Protein 4TXW (pdb70)

InterPro domains:
  IPR000421 Coagulation factor 5/8, C-terminal domain [PF00754] (674-786)
  IPR000421 Coagulation factor 5/8, C-terminal domain [PF00754] (818-940)
  IPR000421 Coagulation factor 5/8, C-terminal domain [PF00754] (1076-1211)
  IPR000421 Coagulation factor 5/8, C-terminal domain [PS50022] (781-953)
  IPR000421 Coagulation factor 5/8, C-terminal domain [SM00231] (823-940)
  IPR000421 Coagulation factor 5/8, C-terminal domain [cd00057] (800-934)
  IPR002105 Dockerin type I repeat [PF00404] (1578-1626)
  IPR008979 Galactose-binding-like domain superfamily [SSF49785] (675-796)
  IPR008979 Galactose-binding-like domain superfamily [SSF49785] (794-941)
  IPR00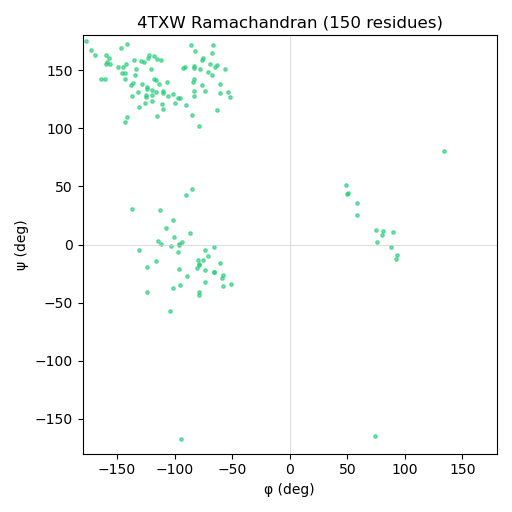8979 Galactose-binding-like domain superfamily [SSF49785] (984-1059)
  IPR008979 Galactose-binding-like domain superfamily [SSF49785] (1069-1216)
  IPR011496 Beta-N-acetylglucosaminidase, catalytic domain [PF07555] (187-491)
  IPR011496 Beta-N-acetylglucosaminidase, catalytic domain [PS52009] (185-466)
  IPR013780 Glycosyl hydrolase, all-beta [G3DSA:2.60.40.1180] (961-1062)
  IPR015882 Beta-hexosaminidase, bacterial type, N-terminal [PF02838] (39-181)
  IPR016134 Dockerin domain [PS51766] (1573-1627)
  IPR017853 Glycoside hydrolase superfamily [SSF51445] (185-512)
  IPR018247 EF-Hand 1, calcium-binding site [PS00018] (1579-1591)
  IPR029018 Beta-hexosaminidase-like, domain 2 [G3DSA:3.30.379.10] (30-181)
  IPR029018 Beta-hexosaminidase-like, domain 2 [SSF55545] (37-181)

Structure (mmCIF, N/CA/C/O backbone):
data_4TXW
#
_entry.id   4TXW
#
_cell.length_a   35.102
_cell.length_b   64.709
_cell.length_c   37.723
_cell.angle_alpha   90.00
_cell.angle_beta   94.52
_cell.angle_gamma   90.00
#
_symmetry.space_group_name_H-M   'P 1 21 1'
#
loop_
_entity.id
_entity.type
_entity.pdbx_description
1 polymer Hyaluronoglucosaminidase
2 non-polymer 'CALCIUM ION'
3 non-polymer 1,2-ETHANEDIOL
4 water water
#
loop_
_atom_site.group_PDB
_atom_site.id
_atom_site.type_symbol
_atom_site.label_atom_id
_atom_site.label_alt_id
_atom_site.label_comp_id
_atom_site.label_asym_id
_atom_site.label_entity_id
_atom_site.label_seq_id
_atom_site.pdbx_PDB_ins_code
_atom_site.Cartn_x
_atom_site.Cartn_y
_atom_site.Cartn_z
_atom_site.occupancy
_atom_site.B_iso_or_equiv
_atom_site.auth_seq_id
_atom_site.auth_comp_id
_atom_site.auth_asym_id
_atom_site.auth_atom_id
_atom_site.pdbx_PDB_model_num
ATOM 1 N N . VAL A 1 7 ? -1.898 0.937 26.485 1.00 44.44 -2 VAL A N 1
ATOM 2 C CA . VAL A 1 7 ? -1.222 2.220 26.314 1.00 43.29 -2 VAL A CA 1
ATOM 3 C C . VAL A 1 7 ? -1.736 3.254 27.312 1.00 44.31 -2 VAL A C 1
ATOM 4 O O . VAL A 1 7 ? -2.944 3.408 27.502 1.00 42.22 -2 VAL A O 1
ATOM 8 N N . TYR A 1 8 ? -0.810 3.965 27.946 1.00 35.77 -1 TYR A N 1
ATOM 9 C CA . TYR A 1 8 ? -1.168 4.915 28.987 1.00 29.63 -1 TYR A CA 1
ATOM 10 C C . TYR A 1 8 ? -0.773 6.334 28.612 1.00 27.14 -1 TYR A C 1
ATOM 11 O O . TYR A 1 8 ? 0.038 6.551 27.716 1.00 28.75 -1 TYR A O 1
ATOM 20 N N . GLU A 1 9 ? -1.359 7.300 29.302 1.00 27.48 0 GLU A N 1
ATOM 21 C CA . GLU A 1 9 ? -0.945 8.680 29.152 1.00 25.10 0 GLU A CA 1
ATOM 22 C C . GLU A 1 9 ? 0.432 8.832 29.787 1.00 20.88 0 GLU A C 1
ATOM 23 O O . GLU A 1 9 ? 0.757 8.130 30.745 1.00 23.51 0 GLU A O 1
ATOM 25 N N . PRO A 1 10 ? 1.252 9.742 29.252 1.00 18.64 1 PRO A N 1
ATOM 26 C CA . PRO A 1 10 ? 2.560 10.029 29.855 1.00 17.50 1 PRO A CA 1
ATOM 27 C C . PRO A 1 10 ? 2.386 10.600 31.248 1.00 19.89 1 PRO A C 1
ATOM 28 O O . PRO A 1 10 ? 1.351 11.187 31.549 1.00 20.14 1 PRO A O 1
ATOM 32 N N . SER A 1 11 ? 3.385 10.425 32.100 1.00 14.06 2 SER A N 1
ATOM 33 C CA . SER A 1 11 ? 3.283 10.916 33.467 1.00 14.60 2 SER A CA 1
ATOM 34 C C . SER A 1 11 ? 4.659 11.073 34.103 1.00 12.43 2 SER A C 1
ATOM 35 O O . SER A 1 11 ? 5.605 10.403 33.712 1.00 13.65 2 SER A O 1
ATOM 38 N N . LEU A 1 12 ? 4.751 11.944 35.099 1.00 13.89 3 LEU A N 1
ATOM 39 C CA . LEU A 1 12 ? 5.994 12.126 35.830 1.00 12.47 3 LEU A CA 1
ATOM 40 C C . LEU A 1 12 ? 6.228 10.941 36.746 1.00 14.19 3 LEU A C 1
ATOM 41 O O . LEU A 1 12 ? 5.323 10.548 37.486 1.00 16.04 3 LEU A O 1
ATOM 46 N N . VAL A 1 13 ? 7.438 10.389 36.714 1.00 12.89 4 VAL A N 1
ATOM 47 C CA . VAL A 1 13 ? 7.787 9.268 37.585 1.00 13.65 4 VAL A CA 1
ATOM 48 C C . VAL A 1 13 ? 8.903 9.573 38.594 1.00 15.28 4 VAL A C 1
ATOM 49 O O . VAL A 1 13 ? 9.103 8.812 39.542 1.00 14.40 4 VAL A O 1
ATOM 53 N N . ASP A 1 14 ? 9.633 10.670 38.403 1.00 13.29 5 ASP A N 1
ATOM 54 C CA . ASP A 1 14 ? 10.647 11.093 39.379 1.00 14.51 5 ASP A CA 1
ATOM 55 C C . ASP A 1 14 ? 11.040 12.536 39.118 1.00 13.79 5 ASP A C 1
ATOM 56 O O . ASP A 1 14 ? 11.132 12.950 37.964 1.00 13.69 5 ASP A O 1
ATOM 61 N N . ALA A 1 15 ? 11.270 13.309 40.177 1.00 14.11 6 ALA A N 1
ATOM 62 C CA . ALA A 1 15 ? 11.784 14.668 40.022 1.00 14.06 6 ALA A CA 1
ATOM 63 C C . ALA A 1 15 ? 12.502 15.175 41.262 1.00 13.74 6 ALA A C 1
ATOM 64 O O . ALA A 1 15 ? 12.241 14.714 42.384 1.00 14.32 6 ALA A O 1
ATOM 66 N N . TYR A 1 16 ? 13.399 16.131 41.061 1.00 13.12 7 TYR A N 1
ATOM 67 C CA . TYR A 1 16 ? 14.273 16.598 42.132 1.00 13.15 7 TYR A CA 1
ATOM 68 C C . TYR A 1 16 ? 13.541 17.494 43.124 1.00 14.58 7 TYR A C 1
ATOM 69 O O . TYR A 1 16 ? 14.058 17.774 44.209 1.00 15.20 7 TYR A O 1
ATOM 78 N N . VAL A 1 17 ? 12.348 17.944 42.750 1.00 13.38 8 VAL A N 1
ATOM 79 C CA . VAL A 1 17 ? 11.587 18.882 43.568 1.00 13.81 8 VAL A CA 1
ATOM 80 C C . VAL A 1 17 ? 10.125 18.804 43.168 1.00 13.72 8 VAL A C 1
ATOM 81 O O . VAL A 1 17 ? 9.799 18.283 42.097 1.00 13.90 8 VAL A O 1
ATOM 85 N N . GLY A 1 18 ? 9.243 19.310 44.023 1.00 13.36 9 GLY A N 1
ATOM 86 C CA . GLY A 1 18 ? 7.821 19.350 43.733 1.00 13.47 9 GLY A CA 1
ATOM 87 C C . GLY A 1 18 ? 7.504 20.284 42.582 1.00 11.70 9 GLY A C 1
ATOM 88 O O . GLY A 1 18 ? 8.375 21.021 42.107 1.00 14.04 9 GLY A O 1
ATOM 89 N N . ASP A 1 19 ? 6.254 20.258 42.140 1.00 13.03 10 ASP A N 1
ATOM 90 C CA . ASP A 1 19 ? 5.865 20.978 40.931 1.00 13.42 10 ASP A CA 1
ATOM 91 C C . ASP A 1 19 ? 4.447 21.509 41.028 1.00 14.99 10 ASP A C 1
ATOM 92 O O . ASP A 1 19 ? 3.706 21.148 41.946 1.00 16.95 10 ASP A O 1
ATOM 97 N N . ASP A 1 20 ? 4.069 22.365 40.083 1.00 14.21 11 ASP A N 1
ATOM 98 C CA . ASP A 1 20 ? 2.718 22.932 40.077 1.00 14.54 11 ASP A CA 1
ATOM 99 C C . ASP A 1 20 ? 1.768 22.267 39.070 1.00 13.68 11 ASP A C 1
ATOM 100 O O . ASP A 1 20 ? 0.760 22.855 38.684 1.00 15.26 11 ASP A O 1
ATOM 105 N N . GLY A 1 21 ? 2.093 21.041 38.663 1.00 13.49 12 GLY A N 1
ATOM 106 C CA . GLY A 1 21 ? 1.216 20.227 37.830 1.00 13.34 12 GLY A CA 1
ATOM 107 C C . GLY A 1 21 ? 1.982 19.597 36.680 1.00 14.44 12 GLY A C 1
ATOM 108 O O . GLY A 1 21 ? 1.921 20.077 35.546 1.00 13.48 12 GLY A O 1
ATOM 109 N N . ALA A 1 22 ? 2.678 18.502 36.971 1.00 13.24 13 ALA A N 1
ATOM 110 C CA . ALA A 1 22 ? 3.623 17.895 36.033 1.00 14.02 13 ALA A CA 1
ATOM 111 C C . ALA A 1 22 ? 3.026 17.454 34.705 1.00 14.44 13 ALA A C 1
ATOM 112 O O . ALA A 1 22 ? 3.739 17.354 33.710 1.00 14.81 13 ALA A O 1
ATOM 114 N N A LYS A 1 23 ? 1.725 17.191 34.675 0.39 14.76 14 LYS A N 1
ATOM 115 N N B LYS A 1 23 ? 1.724 17.175 34.686 0.61 14.73 14 LYS A N 1
ATOM 116 C CA A LYS A 1 23 ? 1.092 16.756 33.434 0.39 14.71 14 LYS A CA 1
ATOM 117 C CA B LYS A 1 23 ? 1.048 16.771 33.452 0.61 14.68 14 LYS A CA 1
ATOM 118 C C A LYS A 1 23 ? 1.157 17.834 32.351 0.39 13.03 14 LYS A C 1
ATOM 119 C C B LYS A 1 23 ? 1.209 17.824 32.355 0.61 12.97 14 LYS A C 1
ATOM 120 O O A LYS A 1 23 ? 0.996 17.544 31.165 0.39 14.23 14 LYS A O 1
ATOM 121 O O B LYS A 1 23 ? 1.167 17.505 31.166 0.61 14.21 14 LYS A O 1
ATOM 132 N N . LYS A 1 24 ? 1.396 19.079 32.754 1.00 12.96 15 LYS A N 1
ATOM 133 C CA . LYS A 1 24 ? 1.462 20.172 31.788 1.00 13.78 15 LYS A CA 1
ATOM 134 C C . LYS A 1 24 ? 2.673 20.109 30.851 1.00 14.34 15 LYS A C 1
ATOM 135 O O . LYS A 1 24 ? 2.683 20.745 29.802 1.00 13.85 15 LYS A O 1
ATOM 141 N N . ALA A 1 25 ? 3.673 19.311 31.200 1.00 13.57 16 ALA A N 1
ATOM 142 C CA . ALA A 1 25 ? 4.827 19.138 30.319 1.00 13.39 16 ALA A CA 1
ATOM 143 C C . ALA A 1 25 ? 4.565 18.175 29.163 1.00 13.82 16 ALA A C 1
ATOM 144 O O . ALA A 1 25 ? 5.325 18.162 28.189 1.00 13.52 16 ALA A O 1
ATOM 146 N N . VAL A 1 26 ? 3.515 17.362 29.269 1.00 12.88 17 VAL A N 1
ATOM 147 C CA . VAL A 1 26 ? 3.298 16.271 28.324 1.00 14.92 17 VAL A CA 1
ATOM 148 C C . VAL A 1 26 ? 1.836 16.177 27.905 1.00 14.91 17 VAL A C 1
ATOM 149 O O . VAL A 1 26 ? 1.340 15.097 27.581 1.00 17.84 17 VAL A O 1
ATOM 153 N N . ASP A 1 27 ? 1.156 17.318 27.894 1.00 12.04 18 ASP A N 1
ATOM 154 C CA . ASP A 1 27 ? -0.266 17.348 27.564 1.00 14.80 18 ASP A CA 1
ATOM 155 C C . ASP A 1 27 ? -0.533 17.688 26.111 1.00 15.08 18 ASP A C 1
ATOM 156 O O . ASP A 1 27 ? -1.691 17.758 25.701 1.00 17.32 18 ASP A O 1
ATOM 161 N N . GLY A 1 28 ? 0.528 17.905 25.339 1.00 16.09 19 GLY A N 1
ATOM 162 C CA . GLY A 1 28 ? 0.386 18.196 23.925 1.00 17.62 19 GLY A CA 1
ATOM 163 C C . GLY A 1 28 ? 0.029 19.641 23.643 1.00 18.79 19 GLY A C 1
ATOM 164 O O . GLY A 1 28 ? -0.258 20.005 22.501 1.00 23.02 19 GLY A O 1
ATOM 165 N N . ASP A 1 29 ? 0.056 20.474 24.675 1.00 16.24 20 ASP A N 1
ATOM 166 C CA . ASP A 1 29 ? -0.311 21.875 24.547 1.00 16.05 20 ASP A CA 1
ATOM 167 C C . ASP A 1 29 ? 0.912 22.744 24.837 1.00 15.90 20 ASP A C 1
ATOM 168 O O . ASP A 1 29 ? 1.363 22.814 25.977 1.00 15.63 20 ASP A O 1
ATOM 173 N N . LEU A 1 30 ? 1.444 23.407 23.818 1.00 16.02 21 LEU A N 1
ATOM 174 C CA . LEU A 1 30 ? 2.672 24.181 23.999 1.00 16.70 21 LEU A CA 1
ATOM 175 C C . LEU A 1 30 ? 2.460 25.443 24.830 1.00 15.41 21 LEU A C 1
ATOM 176 O O . LEU A 1 30 ? 3.421 26.098 25.213 1.00 16.00 21 LEU A O 1
ATOM 181 N N . LYS A 1 31 ? 1.206 25.791 25.110 1.00 15.29 22 LYS A N 1
ATOM 182 C CA . LYS A 1 31 ? 0.918 26.966 25.934 1.00 15.77 22 LYS A CA 1
ATOM 183 C C . LYS A 1 31 ? 0.856 26.668 27.441 1.00 16.16 22 LYS A C 1
ATOM 184 O O . LYS A 1 31 ? 1.115 27.546 28.259 1.00 19.91 22 LYS A O 1
ATOM 187 N N . THR A 1 32 ? 0.507 25.440 27.806 1.00 15.03 23 THR A N 1
ATOM 188 C CA . THR A 1 32 ? 0.486 25.073 29.217 1.00 13.75 23 THR A CA 1
ATOM 189 C C . THR A 1 32 ? 1.885 24.697 29.681 1.00 14.74 23 THR A C 1
ATOM 190 O O . THR A 1 32 ? 2.658 24.076 28.945 1.00 14.82 23 THR A O 1
ATOM 194 N N . ARG A 1 33 ? 2.212 25.069 30.908 1.00 13.83 24 ARG A N 1
ATOM 195 C CA . ARG A 1 33 ? 3.559 24.822 31.400 1.00 13.44 24 ARG A CA 1
ATOM 196 C C . ARG A 1 33 ? 3.559 24.443 32.866 1.00 14.66 24 ARG A C 1
ATOM 197 O O . ARG A 1 33 ? 2.705 24.886 33.634 1.00 14.88 24 ARG A O 1
ATOM 205 N N . VAL A 1 34 ? 4.507 23.592 33.235 1.00 13.84 25 VAL A N 1
ATOM 206 C CA . VAL A 1 34 ? 4.736 23.233 34.624 1.00 13.53 25 VAL A CA 1
ATOM 207 C C . VAL A 1 34 ? 6.002 23.894 35.139 1.00 13.81 25 VAL A C 1
ATOM 208 O O . VAL A 1 34 ? 7.017 23.987 34.434 1.00 13.61 25 VAL A O 1
ATOM 212 N N . LYS A 1 35 ? 5.930 24.371 36.376 1.00 13.82 26 LYS A N 1
ATOM 213 C CA . LYS A 1 35 ? 7.106 24.829 37.092 1.00 13.95 26 LYS A CA 1
ATOM 214 C C . LYS A 1 35 ? 7.510 23.825 38.166 1.00 14.81 26 LYS A C 1
ATOM 215 O O . LYS A 1 35 ? 6.690 23.410 38.997 1.00 15.11 26 LYS A O 1
ATOM 221 N N . PHE A 1 36 ? 8.777 23.442 38.133 1.00 13.71 27 PHE A N 1
ATOM 222 C CA . PHE A 1 36 ? 9.406 22.663 39.189 1.00 14.10 27 PHE A CA 1
ATOM 223 C C . PHE A 1 36 ? 9.980 23.654 40.188 1.00 15.27 27 PHE A C 1
ATOM 224 O O . PHE A 1 36 ? 10.820 24.506 39.846 1.00 15.38 27 PHE A O 1
ATOM 232 N N . LEU A 1 37 ? 9.493 23.537 41.426 1.00 13.86 28 LEU A N 1
ATOM 233 C CA . LEU A 1 37 ? 9.574 24.613 42.418 1.00 14.32 28 LEU A CA 1
ATOM 234 C C . LEU A 1 37 ? 10.882 24.666 43.207 1.00 13.55 28 LEU A C 1
ATOM 235 O O . LEU A 1 37 ? 10.884 24.778 44.441 1.00 14.82 28 LEU A O 1
ATOM 240 N N . GLY A 1 38 ? 11.998 24.584 42.492 1.00 14.29 29 GLY A N 1
ATOM 241 C CA . GLY A 1 38 ? 13.302 24.764 43.099 1.00 14.52 29 GLY A CA 1
ATOM 242 C C . GLY A 1 38 ? 14.423 24.804 42.084 1.00 14.60 29 GLY A C 1
ATOM 243 O O . GLY A 1 38 ? 14.242 24.443 40.925 1.00 14.71 29 GLY A O 1
ATOM 244 N N . ALA A 1 39 ? 15.594 25.226 42.549 1.00 13.25 30 ALA A N 1
ATOM 245 C CA . ALA A 1 39 ? 16.799 25.327 41.736 1.00 13.58 30 ALA A CA 1
ATOM 246 C C . ALA A 1 39 ? 17.512 23.983 41.672 1.00 15.42 30 ALA A C 1
ATOM 247 O O . ALA A 1 39 ? 17.612 23.275 42.673 1.00 14.66 30 ALA A O 1
ATOM 249 N N . PRO A 1 40 ? 18.039 23.631 40.497 1.00 13.48 31 PRO A N 1
ATOM 250 C CA . PRO A 1 40 ? 18.665 22.323 40.309 1.00 12.81 31 PRO A CA 1
ATOM 251 C C . PRO A 1 40 ? 20.114 22.273 40.783 1.00 12.70 31 PRO A C 1
ATOM 252 O O . PRO A 1 40 ? 20.839 23.278 40.776 1.00 14.77 31 PRO A O 1
ATOM 256 N N . SER A 1 41 ? 20.517 21.069 41.181 1.00 13.72 32 SER A N 1
ATOM 257 C CA . SER A 1 41 ? 21.905 20.741 41.512 1.00 14.53 32 SER A CA 1
ATOM 258 C C . SER A 1 41 ? 22.419 19.709 40.513 1.00 16.10 32 SER A C 1
ATOM 259 O O . SER A 1 41 ? 21.627 19.021 39.865 1.00 13.64 32 SER A O 1
ATOM 262 N N . THR A 1 42 ? 23.738 19.590 40.389 1.00 14.94 33 THR A N 1
ATOM 263 C CA . THR A 1 42 ? 24.317 18.586 39.497 1.00 14.13 33 THR A CA 1
ATOM 264 C C . THR A 1 42 ? 23.771 17.200 39.820 1.00 14.09 33 THR A C 1
ATOM 265 O O . THR A 1 42 ? 23.718 16.793 40.985 1.00 15.66 33 THR A O 1
ATOM 269 N N . GLY A 1 43 ? 23.335 16.479 38.794 1.00 15.29 34 GLY A N 1
ATOM 270 C CA . GLY A 1 43 ? 22.828 15.136 39.002 1.00 14.87 34 GLY A CA 1
ATOM 271 C C . GLY A 1 43 ? 21.326 15.065 39.218 1.00 14.33 34 GLY A C 1
ATOM 272 O O . GLY A 1 43 ? 20.755 13.967 39.165 1.00 15.75 34 GLY A O 1
ATOM 273 N N . ASP A 1 44 ? 20.680 16.213 39.453 1.00 12.52 35 ASP A N 1
ATOM 274 C CA . ASP A 1 44 ? 19.226 16.212 39.608 1.00 12.14 35 ASP A CA 1
ATOM 275 C C . ASP A 1 44 ? 18.568 15.800 38.297 1.00 12.54 35 ASP A C 1
ATOM 276 O O . ASP A 1 44 ? 19.121 16.025 37.218 1.00 13.07 35 ASP A O 1
ATOM 281 N N . THR A 1 45 ? 17.375 15.223 38.394 1.00 11.85 36 THR A N 1
ATOM 282 C CA . THR A 1 45 ? 16.619 14.833 37.212 1.00 12.67 36 THR A CA 1
ATOM 283 C C . THR A 1 45 ? 15.148 15.223 37.294 1.00 12.66 36 THR A C 1
ATOM 284 O O . THR A 1 45 ? 14.590 15.433 38.383 1.00 12.88 36 THR A O 1
ATOM 288 N N . ILE A 1 46 ? 14.531 15.297 36.114 1.00 11.54 37 ILE A N 1
ATOM 289 C CA . ILE A 1 46 ? 13.086 15.284 35.947 1.00 12.58 37 ILE A CA 1
ATOM 290 C C . ILE A 1 46 ? 12.802 14.147 34.970 1.00 13.59 37 ILE A C 1
ATOM 291 O O . ILE A 1 46 ? 13.324 14.157 33.852 1.00 12.84 37 ILE A O 1
ATOM 296 N N . VAL A 1 47 ? 11.993 13.168 35.377 1.00 13.32 38 VAL A N 1
ATOM 297 C CA . VAL A 1 47 ? 11.807 11.948 34.578 1.00 10.73 38 VAL A CA 1
ATOM 298 C C . VAL A 1 47 ? 10.344 11.687 34.268 1.00 12.62 38 VAL A C 1
ATOM 299 O O . VAL A 1 47 ? 9.517 11.629 35.177 1.00 12.00 38 VAL A O 1
ATOM 303 N N . TYR A 1 48 ? 10.039 11.515 32.982 1.00 14.20 39 TYR A N 1
ATOM 304 C CA . TYR A 1 48 ? 8.694 11.182 32.531 1.00 13.52 39 TYR A CA 1
ATOM 305 C C . TYR A 1 48 ? 8.618 9.821 31.873 1.00 13.94 39 TYR A C 1
ATOM 306 O O . TYR A 1 48 ? 9.517 9.439 31.120 1.00 14.07 39 TYR A O 1
ATOM 315 N N . ASP A 1 49 ? 7.522 9.117 32.149 1.00 12.41 40 ASP A N 1
ATOM 316 C CA . ASP A 1 49 ? 7.125 7.944 31.384 1.00 12.71 40 ASP A CA 1
ATOM 317 C C . ASP A 1 49 ? 6.368 8.440 30.157 1.00 14.60 40 ASP A C 1
ATOM 318 O O . ASP A 1 49 ? 5.487 9.281 30.273 1.00 15.15 40 ASP A O 1
ATOM 323 N N . LEU A 1 50 ? 6.714 7.924 28.984 1.00 14.48 41 LEU A N 1
ATOM 324 C CA . LEU A 1 50 ? 5.994 8.280 27.767 1.00 16.72 41 LEU A CA 1
ATOM 325 C C . LEU A 1 50 ? 4.678 7.527 27.638 1.00 16.88 41 LEU A C 1
ATOM 326 O O . LEU A 1 50 ? 3.817 7.908 26.839 1.00 19.57 41 LEU A O 1
ATOM 331 N N . GLY A 1 51 ? 4.537 6.446 28.394 1.00 17.75 42 GLY A N 1
ATOM 332 C CA . GLY A 1 51 ? 3.288 5.703 28.433 1.00 17.34 42 GLY A CA 1
ATOM 333 C C . GLY A 1 51 ? 3.212 4.550 27.453 1.00 19.74 42 GLY A C 1
ATOM 334 O O . GLY A 1 51 ? 2.275 3.748 27.502 1.00 21.84 42 GLY A O 1
ATOM 335 N N . GLN A 1 52 ? 4.197 4.474 26.563 1.00 20.13 43 GLN A N 1
ATOM 336 C CA . GLN A 1 52 ? 4.305 3.397 25.586 1.00 21.95 43 GLN A CA 1
ATOM 337 C C . GLN A 1 52 ? 5.678 3.499 24.950 1.00 18.36 43 GLN A C 1
ATOM 338 O O . GLN A 1 52 ? 6.335 4.532 25.053 1.00 18.46 43 GLN A O 1
ATOM 344 N N . GLU A 1 53 ? 6.120 2.438 24.291 1.00 19.33 44 GLU A N 1
ATOM 345 C CA . GLU A 1 53 ? 7.376 2.507 23.558 1.00 19.01 44 GLU A CA 1
ATOM 346 C C . GLU A 1 53 ? 7.148 3.277 22.267 1.00 20.66 44 GLU A C 1
ATOM 347 O O . GLU A 1 53 ? 6.137 3.081 21.577 1.00 23.85 44 GLU A O 1
ATOM 353 N N . ILE A 1 54 ? 8.084 4.155 21.936 1.00 18.23 45 ILE A N 1
ATOM 354 C CA . ILE A 1 54 ? 7.940 5.021 20.772 1.00 18.42 45 ILE A CA 1
ATOM 355 C C . ILE A 1 54 ? 9.265 5.057 20.027 1.00 16.99 45 ILE A C 1
ATOM 356 O O . ILE A 1 54 ? 10.333 5.079 20.649 1.00 16.97 45 ILE A O 1
ATOM 361 N N . LEU A 1 55 ? 9.218 5.016 18.698 1.00 16.40 46 LEU A N 1
ATOM 362 C CA . LEU A 1 55 ? 10.401 5.342 17.921 1.00 16.77 46 LEU A CA 1
ATOM 363 C C . LEU A 1 55 ? 10.513 6.857 17.899 1.00 17.47 46 LEU A C 1
ATOM 364 O O . LEU A 1 55 ? 9.783 7.546 17.174 1.00 16.50 46 LEU A O 1
ATOM 369 N N . VAL A 1 56 ? 11.414 7.375 18.725 1.00 15.06 47 VAL A N 1
ATOM 370 C CA . VAL A 1 56 ? 11.623 8.808 18.805 1.00 14.05 47 VAL A CA 1
ATOM 371 C C . VAL A 1 56 ? 12.604 9.293 17.737 1.00 15.59 47 VAL A C 1
ATOM 372 O O . VAL A 1 56 ? 13.800 8.979 17.763 1.00 16.59 47 VAL A O 1
ATOM 376 N N . ASP A 1 57 ? 12.073 10.043 16.783 1.00 14.46 48 ASP A N 1
ATOM 377 C CA . ASP A 1 57 ? 12.864 10.655 15.726 1.00 16.98 48 ASP A CA 1
ATOM 378 C C . ASP A 1 57 ? 13.241 12.097 16.073 1.00 15.27 48 ASP A C 1
ATOM 379 O O . ASP A 1 57 ? 14.329 12.560 15.726 1.00 14.21 48 ASP A O 1
ATOM 384 N N . ASN A 1 58 ? 12.334 12.793 16.756 1.00 14.12 49 ASN A N 1
ATOM 385 C CA . ASN A 1 58 ? 12.515 14.206 17.073 1.00 15.15 49 ASN A CA 1
ATOM 386 C C . ASN A 1 58 ? 12.069 14.482 18.501 1.00 13.90 49 ASN A C 1
ATOM 387 O O . ASN A 1 58 ? 11.038 13.973 18.949 1.00 14.84 49 ASN A O 1
ATOM 392 N N . LEU A 1 59 ? 12.862 15.272 19.215 1.00 13.30 50 LEU A N 1
ATOM 393 C CA . LEU A 1 59 ? 12.516 15.691 20.564 1.00 13.07 50 LEU A CA 1
ATOM 394 C C . LEU A 1 59 ? 12.725 17.194 20.672 1.00 13.41 50 LEU A C 1
ATOM 395 O O . LEU A 1 59 ? 13.766 17.700 20.260 1.00 13.44 50 LEU A O 1
ATOM 400 N N . LYS A 1 60 ? 11.736 17.907 21.207 1.00 12.50 51 LYS A N 1
ATOM 401 C CA . LYS A 1 60 ? 11.892 19.335 21.459 1.00 13.04 51 LYS A CA 1
ATOM 402 C C . LYS A 1 60 ? 11.514 19.642 22.893 1.00 12.89 51 LYS A C 1
ATOM 403 O O . LYS A 1 60 ? 10.532 19.114 23.418 1.00 15.93 51 LYS A O 1
ATOM 409 N N . TYR A 1 61 ? 12.301 20.494 23.534 1.00 12.58 52 TYR A N 1
ATOM 410 C CA . TYR A 1 61 ? 11.969 21.012 24.859 1.00 11.90 52 TYR A CA 1
ATOM 411 C C . TYR A 1 61 ? 11.637 22.488 24.651 1.00 11.15 52 TYR A C 1
ATOM 412 O O . TYR A 1 61 ? 12.477 23.269 24.191 1.00 12.22 52 TYR A O 1
ATOM 421 N N . VAL A 1 62 ? 10.387 22.841 24.948 1.00 12.28 53 VAL A N 1
ATOM 422 C CA . VAL A 1 62 ? 9.822 24.147 24.622 1.00 13.20 53 VAL A CA 1
ATOM 423 C C . VAL A 1 62 ? 9.519 24.963 25.881 1.00 11.56 53 VAL A C 1
ATOM 424 O O . VAL A 1 62 ? 9.003 24.424 26.877 1.00 11.97 53 VAL A O 1
ATOM 428 N N . VAL A 1 63 ? 9.845 26.253 25.828 1.00 11.70 54 VAL A N 1
ATOM 429 C CA . VAL A 1 63 ? 9.488 27.233 26.857 1.00 11.67 54 VAL A CA 1
ATOM 430 C C . VAL A 1 63 ? 9.115 28.529 26.143 1.00 11.63 54 VAL A C 1
ATOM 431 O O . VAL A 1 63 ? 9.295 28.653 24.921 1.00 12.91 54 VAL A O 1
ATOM 435 N N . LEU A 1 64 ? 8.612 29.513 26.876 1.00 13.59 55 LEU A N 1
ATOM 436 C CA . LEU A 1 64 ? 8.361 30.821 26.267 1.00 11.96 55 LEU A CA 1
ATOM 437 C C . LEU A 1 64 ? 9.688 31.503 25.935 1.00 12.76 55 LEU A C 1
ATOM 438 O O . LEU A 1 64 ? 10.713 31.220 26.564 1.00 13.84 55 LEU A O 1
ATOM 443 N N . ASP A 1 65 ? 9.680 32.418 24.967 1.00 13.12 56 ASP A N 1
ATOM 444 C CA . ASP A 1 65 ? 10.946 32.997 24.518 1.00 12.99 56 ASP A CA 1
ATOM 445 C C . ASP A 1 65 ? 11.589 33.992 25.491 1.00 13.22 56 ASP A C 1
ATOM 446 O O . ASP A 1 65 ? 12.711 34.452 25.261 1.00 14.00 56 ASP A O 1
ATOM 451 N N . THR A 1 66 ? 10.882 34.292 26.582 1.00 12.71 57 THR A N 1
ATOM 452 C CA . THR A 1 66 ? 11.368 35.171 27.644 1.00 14.62 57 THR A CA 1
ATOM 453 C C . THR A 1 66 ? 11.568 34.421 28.954 1.00 15.69 57 THR A C 1
ATOM 454 O O . THR A 1 66 ? 11.909 35.029 29.966 1.00 15.57 57 THR A O 1
ATOM 458 N N . GLU A 1 67 ? 11.344 33.111 28.938 1.00 12.37 58 GLU A N 1
ATOM 459 C CA . GLU A 1 67 ? 11.351 32.313 30.172 1.00 12.54 58 GLU A CA 1
ATOM 460 C C . GLU A 1 67 ? 12.709 32.299 30.874 1.00 12.48 58 GLU A C 1
ATOM 461 O O . GLU A 1 67 ? 13.685 31.781 30.334 1.00 13.86 58 GLU A O 1
ATOM 467 N N . VAL A 1 68 ? 12.775 32.854 32.083 1.00 12.61 59 VAL A N 1
ATOM 468 C CA . VAL A 1 68 ? 14.043 32.885 32.812 1.00 12.11 59 VAL A CA 1
ATOM 469 C C . VAL A 1 68 ? 14.336 31.556 33.501 1.00 12.71 59 VAL A C 1
ATOM 470 O O . VAL A 1 68 ? 15.485 31.263 33.817 1.00 13.26 59 VAL A O 1
ATOM 474 N N . ASP A 1 69 ? 13.294 30.753 33.707 1.00 11.46 60 ASP A N 1
ATOM 475 C CA . ASP A 1 69 ? 13.440 29.454 34.364 1.00 12.10 60 ASP A CA 1
ATOM 476 C C . ASP A 1 69 ? 13.707 28.337 33.346 1.00 12.79 60 ASP A C 1
ATOM 477 O O . ASP A 1 69 ? 13.126 27.257 33.432 1.00 14.93 60 ASP A O 1
ATOM 482 N N . HIS A 1 70 ? 14.566 28.602 32.365 1.00 12.68 61 HIS A N 1
ATOM 483 C CA . HIS A 1 70 ? 14.919 27.590 31.384 1.00 12.43 61 HIS A CA 1
ATOM 484 C C . HIS A 1 70 ? 16.137 26.818 31.863 1.00 11.44 61 HIS A C 1
ATOM 485 O O . HIS A 1 70 ? 16.951 27.346 32.608 1.00 13.79 61 HIS A O 1
ATOM 492 N N . VAL A 1 71 ? 16.265 25.571 31.431 1.00 11.33 62 VAL A N 1
ATOM 493 C CA . VAL A 1 71 ? 17.469 24.793 31.715 1.00 12.34 62 VAL A CA 1
ATOM 494 C C . VAL A 1 71 ? 18.702 25.466 31.109 1.00 13.76 62 VAL A C 1
ATOM 495 O O . VAL A 1 71 ? 18.708 25.807 29.924 1.00 12.46 62 VAL A O 1
ATOM 499 N N . ARG A 1 72 ? 19.749 25.628 31.915 1.00 12.91 63 ARG A N 1
ATOM 500 C CA . ARG A 1 72 ? 20.982 26.255 31.443 1.00 12.53 63 ARG A CA 1
ATOM 501 C C . ARG A 1 72 ? 22.080 25.255 31.116 1.00 13.01 63 ARG A C 1
ATOM 502 O O . ARG A 1 72 ? 22.818 25.438 30.150 1.00 13.67 63 ARG A O 1
ATOM 510 N N . ASP A 1 73 ? 22.171 24.198 31.913 1.00 12.29 64 ASP A N 1
ATOM 511 C CA . ASP A 1 73 ? 23.181 23.167 31.717 1.00 12.80 64 ASP A CA 1
ATOM 512 C C . ASP A 1 73 ? 22.567 21.818 32.002 1.00 12.32 64 ASP A C 1
ATOM 513 O O . ASP A 1 73 ? 22.263 21.485 33.142 1.00 13.62 64 ASP A O 1
ATOM 518 N N . GLY A 1 74 ? 22.383 21.018 30.959 1.00 12.55 65 GLY A N 1
ATOM 519 C CA . GLY A 1 74 ? 21.816 19.710 31.181 1.00 13.44 65 GLY A CA 1
ATOM 520 C C . GLY A 1 74 ? 21.748 18.901 29.917 1.00 12.69 65 GLY A C 1
ATOM 521 O O . GLY A 1 74 ? 22.082 19.383 28.831 1.00 13.83 65 GLY A O 1
ATOM 522 N N . LYS A 1 75 ? 21.328 17.654 30.074 1.00 13.18 66 LYS A N 1
ATOM 523 C CA . LYS A 1 75 ? 21.147 16.742 28.960 1.00 14.26 66 LYS A CA 1
ATOM 524 C C . LYS A 1 75 ? 19.718 16.247 29.011 1.00 12.65 66 LYS A C 1
ATOM 525 O O . LYS A 1 75 ? 19.215 15.867 30.079 1.00 15.06 66 LYS A O 1
ATOM 531 N N . ILE A 1 76 ? 19.047 16.250 27.870 1.00 13.74 67 ILE A N 1
ATOM 532 C CA . ILE A 1 76 ? 17.748 15.603 27.775 1.00 11.79 67 ILE A CA 1
ATOM 533 C C . ILE A 1 76 ? 18.017 14.251 27.127 1.00 11.84 67 ILE A C 1
ATOM 534 O O . ILE A 1 76 ? 18.607 14.176 26.035 1.00 12.97 67 ILE A O 1
ATOM 539 N N . GLN A 1 77 ? 17.647 13.193 27.838 1.00 12.43 68 GLN A N 1
ATOM 540 C CA . GLN A 1 77 ? 18.043 11.837 27.485 1.00 13.19 68 GLN A CA 1
ATOM 541 C C . GLN A 1 77 ? 16.834 10.946 27.384 1.00 12.27 68 GLN A C 1
ATOM 542 O O . GLN A 1 77 ? 15.780 11.241 27.956 1.00 13.27 68 GLN A O 1
ATOM 548 N N . LEU A 1 78 ? 16.994 9.861 26.636 1.00 12.23 69 LEU A N 1
ATOM 549 C CA . LEU A 1 78 ? 15.923 8.903 26.394 1.00 12.86 69 LEU A CA 1
ATOM 550 C C . LEU A 1 78 ? 16.360 7.551 26.911 1.00 11.04 69 LEU A C 1
ATOM 551 O O . LEU A 1 78 ? 17.554 7.244 26.936 1.00 13.76 69 LEU A O 1
ATOM 556 N N . SER A 1 79 ? 15.402 6.739 27.333 1.00 12.68 70 SER A N 1
ATOM 557 C CA . SER A 1 79 ? 15.710 5.378 27.750 1.00 13.37 70 SER A CA 1
ATOM 558 C C . SER A 1 79 ? 14.576 4.434 27.385 1.00 13.56 70 SER A C 1
ATOM 559 O O . SER A 1 79 ? 13.409 4.820 27.411 1.00 12.28 70 SER A O 1
ATOM 562 N N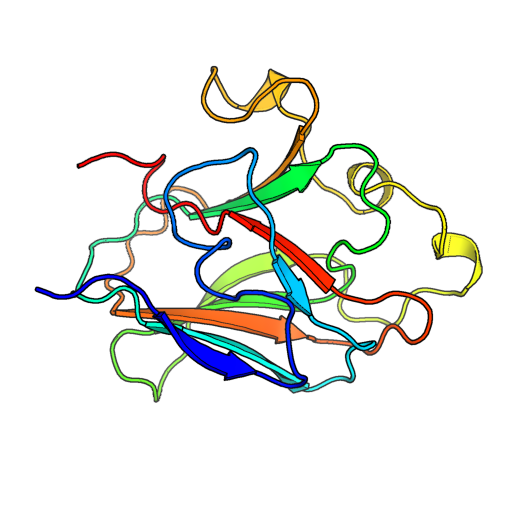 . LEU A 1 80 ? 14.917 3.191 27.075 1.00 13.76 71 LEU A N 1
ATOM 563 C CA . LEU A 1 80 ? 13.905 2.162 26.876 1.00 15.10 71 LEU A CA 1
ATOM 564 C C . LEU A 1 80 ? 13.677 1.323 28.132 1.00 15.71 71 LEU A C 1
ATOM 565 O O . LEU A 1 80 ? 12.623 0.705 28.280 1.00 17.19 71 LEU A O 1
ATOM 570 N N . ASP A 1 81 ? 14.656 1.310 29.038 1.00 14.84 72 ASP A N 1
ATOM 571 C CA . ASP A 1 81 ? 14.666 0.351 30.135 1.00 15.70 72 ASP A CA 1
ATOM 572 C C . ASP A 1 81 ? 14.903 0.926 31.527 1.00 15.15 72 ASP A C 1
ATOM 573 O O . ASP A 1 81 ? 14.845 0.184 32.502 1.00 15.70 72 ASP A O 1
ATOM 578 N N . GLY A 1 82 ? 15.169 2.223 31.636 1.00 13.49 73 GLY A N 1
ATOM 579 C CA . GLY A 1 82 ? 15.489 2.824 32.925 1.00 14.22 73 GLY A CA 1
ATOM 580 C C . GLY A 1 82 ? 16.899 2.519 33.411 1.00 15.22 73 GLY A C 1
ATOM 581 O O . GLY A 1 82 ? 17.287 2.930 34.509 1.00 16.94 73 GLY A O 1
ATOM 582 N N . GLU A 1 83 ? 17.663 1.790 32.597 1.00 14.35 74 GLU A N 1
ATOM 583 C CA . GLU A 1 83 ? 19.052 1.436 32.912 1.00 16.25 74 GLU A CA 1
ATOM 584 C C . GLU A 1 83 ? 20.033 2.283 32.103 1.00 17.84 74 GLU A C 1
ATOM 585 O O . GLU A 1 83 ? 20.881 2.966 32.667 1.00 20.97 74 GLU A O 1
ATOM 591 N N . THR A 1 84 ? 19.914 2.223 30.780 1.00 15.92 75 THR A N 1
ATOM 592 C CA . THR A 1 84 ? 20.758 3.021 29.893 1.00 16.54 75 THR A CA 1
ATOM 593 C C . THR A 1 84 ? 20.017 4.284 29.485 1.00 14.28 75 THR A C 1
ATOM 594 O O . THR A 1 84 ? 18.878 4.212 29.000 1.00 15.71 75 THR A O 1
ATOM 598 N N . TRP A 1 85 ? 20.657 5.430 29.700 1.00 14.37 76 TRP A N 1
ATOM 599 C CA . TRP A 1 85 ? 20.138 6.709 29.238 1.00 12.83 76 TRP A CA 1
ATOM 600 C C . TRP A 1 85 ? 21.012 7.218 28.111 1.00 15.44 76 TRP A C 1
ATOM 601 O O . TRP A 1 85 ? 22.243 7.216 28.218 1.00 17.45 76 TRP A O 1
ATOM 612 N N . THR A 1 86 ? 20.379 7.616 27.017 1.00 13.41 77 THR A N 1
ATOM 613 C CA . THR A 1 86 ? 21.099 7.996 25.809 1.00 13.34 77 THR A CA 1
ATOM 614 C C . THR A 1 86 ? 20.847 9.473 25.501 1.00 13.51 77 THR A C 1
ATOM 615 O O . THR A 1 86 ? 19.696 9.936 25.504 1.00 13.55 77 THR A O 1
ATOM 619 N N . ASP A 1 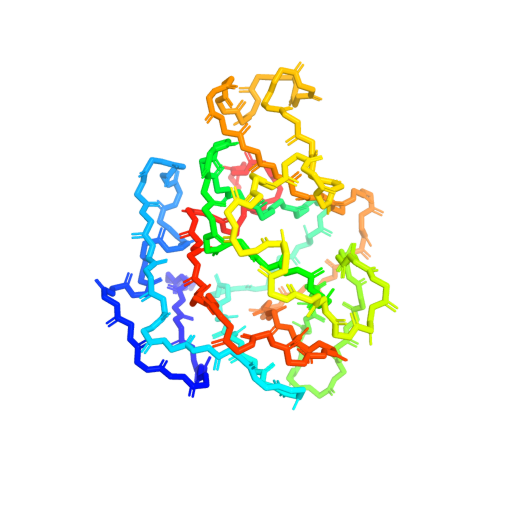87 ? 21.917 10.223 25.236 1.00 14.27 78 ASP A N 1
ATOM 620 C CA . ASP A 1 87 ? 21.781 11.650 24.960 1.00 15.09 78 ASP A CA 1
ATOM 621 C C . ASP A 1 87 ? 20.906 11.901 23.733 1.00 13.36 78 ASP A C 1
ATOM 622 O O . ASP A 1 87 ? 21.029 11.202 22.719 1.00 16.37 78 ASP A O 1
ATOM 627 N N . ALA A 1 88 ? 20.032 12.901 23.835 1.00 12.67 79 ALA A N 1
ATOM 628 C CA . ALA A 1 88 ? 19.217 13.371 22.716 1.00 13.54 79 ALA A CA 1
ATOM 629 C C . ALA A 1 88 ? 19.416 14.871 22.480 1.00 14.69 79 ALA A C 1
ATOM 630 O O . ALA A 1 88 ? 19.507 15.312 21.332 1.00 15.39 79 ALA A O 1
ATOM 632 N N . ILE A 1 89 ? 19.487 15.654 23.556 1.00 14.52 80 ILE A N 1
ATOM 633 C CA . ILE A 1 89 ? 19.720 17.092 23.452 1.00 13.40 80 ILE A CA 1
ATOM 634 C C . ILE A 1 89 ? 20.728 17.542 24.500 1.00 13.64 80 ILE A C 1
ATOM 635 O O . ILE A 1 89 ? 20.550 17.254 25.693 1.00 14.39 80 ILE A O 1
ATOM 640 N N . ASN A 1 90 ? 21.769 18.245 24.068 1.00 14.83 81 ASN A N 1
ATOM 641 C CA . ASN A 1 90 ? 22.729 18.822 24.992 1.00 13.68 81 ASN A CA 1
ATOM 642 C C . ASN A 1 90 ? 22.440 20.308 25.156 1.00 14.40 81 ASN A C 1
ATOM 643 O O . ASN A 1 90 ? 22.285 21.036 24.169 1.00 17.56 81 ASN A O 1
ATOM 648 N N . ILE A 1 91 ? 22.344 20.758 26.402 1.00 13.08 82 ILE A N 1
ATOM 649 C CA . ILE A 1 91 ? 22.066 22.151 26.698 1.00 13.83 82 ILE A CA 1
ATOM 650 C C . ILE A 1 91 ? 23.220 22.725 27.505 1.00 13.65 82 ILE A C 1
ATOM 651 O O . ILE A 1 91 ? 23.559 22.209 28.576 1.00 12.62 82 ILE A O 1
ATOM 656 N N . GLY A 1 92 ? 23.816 23.801 27.002 1.00 12.49 83 GLY A N 1
ATOM 657 C CA . GLY A 1 92 ? 24.912 24.451 27.696 1.00 13.29 83 GLY A CA 1
ATOM 658 C C . GLY A 1 92 ? 26.215 23.683 27.630 1.00 14.91 83 GLY A C 1
ATOM 659 O O . GLY A 1 92 ? 26.376 22.771 26.812 1.00 15.37 83 GLY A O 1
ATOM 660 N N . ASP A 1 93 ? 27.145 24.057 28.500 1.00 15.82 84 ASP A N 1
ATOM 661 C CA . ASP A 1 93 ? 28.495 23.509 28.472 1.00 15.06 84 ASP A CA 1
ATOM 662 C C . ASP A 1 93 ? 28.829 22.617 29.664 1.00 17.29 84 ASP A C 1
ATOM 663 O O . ASP A 1 93 ? 29.948 22.111 29.767 1.00 17.14 84 ASP A O 1
ATOM 668 N N . GLY A 1 94 ? 27.877 22.437 30.576 1.00 14.84 85 GLY A N 1
ATOM 669 C CA . GLY A 1 94 ? 28.089 21.598 31.737 1.00 14.94 85 GLY A CA 1
ATOM 670 C C . GLY A 1 94 ? 28.846 22.275 32.868 1.00 15.28 85 GLY A C 1
ATOM 671 O O . GLY A 1 94 ? 29.261 21.617 33.816 1.00 16.73 85 GLY A O 1
ATOM 672 N N . VAL A 1 95 ? 29.001 23.591 32.771 1.00 15.02 86 VAL A N 1
ATOM 673 C CA . VAL A 1 95 ? 29.689 24.392 33.774 1.00 15.19 86 VAL A CA 1
ATOM 674 C C . VAL A 1 95 ? 28.713 25.430 34.325 1.00 13.56 86 VAL A C 1
ATOM 675 O O . VAL A 1 95 ? 28.016 26.109 33.567 1.00 14.80 86 VAL A O 1
ATOM 679 N N . GLU A 1 96 ? 28.660 25.552 35.645 1.00 14.32 87 GLU A N 1
ATOM 680 C CA . GLU A 1 96 ? 27.705 26.432 36.316 1.00 14.51 87 GLU A CA 1
ATOM 681 C C . GLU A 1 96 ? 27.735 27.862 35.770 1.00 16.37 87 GLU A C 1
ATOM 682 O O . GLU A 1 96 ? 28.802 28.471 35.695 1.00 16.49 87 GLU A O 1
ATOM 688 N N . ASN A 1 97 ? 26.573 28.385 35.378 1.00 14.03 8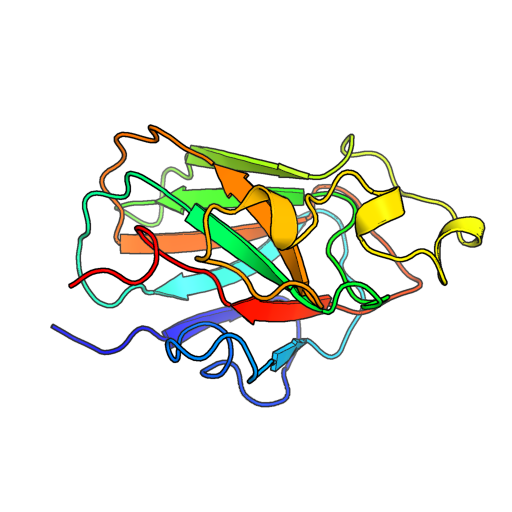8 ASN A N 1
ATOM 689 C CA . ASN A 1 97 ? 26.461 29.779 34.939 1.00 14.11 88 ASN A CA 1
ATOM 690 C C . ASN A 1 97 ? 26.483 30.717 36.136 1.00 16.90 88 ASN A C 1
ATOM 691 O O . ASN A 1 97 ? 26.192 30.303 37.256 1.00 18.38 88 ASN A O 1
ATOM 696 N N . GLY A 1 98 ? 26.818 31.979 35.893 1.00 17.72 89 GLY A N 1
ATOM 697 C CA . GLY A 1 98 ? 26.874 32.961 36.963 1.00 18.30 89 GLY A CA 1
ATOM 698 C C . GLY A 1 98 ? 25.537 33.620 37.255 1.00 17.04 89 GLY A C 1
ATOM 699 O O . GLY A 1 98 ? 24.547 33.441 36.529 1.00 17.65 89 GLY A O 1
ATOM 700 N N . VAL A 1 99 ? 25.508 34.399 38.328 1.00 16.95 90 VAL A N 1
ATOM 701 C CA . VAL A 1 99 ? 24.303 35.129 38.686 1.00 15.16 90 VAL A CA 1
ATOM 702 C C . VAL A 1 99 ? 23.992 36.171 37.617 1.00 15.69 90 VAL A C 1
ATOM 703 O O . VAL A 1 99 ? 22.845 36.595 37.467 1.00 15.25 90 VAL A O 1
ATOM 707 N N . ASP A 1 100 ? 25.010 36.584 36.865 1.00 16.10 91 ASP A N 1
ATOM 708 C CA . ASP A 1 100 ? 24.791 37.534 35.779 1.00 16.11 91 ASP A CA 1
ATOM 709 C C . ASP A 1 100 ? 23.833 37.007 34.700 1.00 14.11 91 ASP A C 1
ATOM 710 O O . ASP A 1 100 ? 23.316 37.774 33.893 1.00 15.62 91 ASP A O 1
ATOM 715 N N . ASP A 1 101 ? 23.606 35.699 34.701 1.00 14.43 92 ASP A N 1
ATOM 716 C CA . ASP A 1 101 ? 22.730 35.058 33.723 1.00 14.12 92 ASP A CA 1
ATOM 717 C C . ASP A 1 101 ? 21.293 34.904 34.229 1.00 13.09 92 ASP A C 1
ATOM 718 O O . ASP A 1 101 ? 20.445 34.324 33.543 1.00 13.70 92 ASP A O 1
ATOM 723 N N . MET A 1 102 ? 21.024 35.392 35.436 1.00 13.05 93 MET A N 1
ATOM 724 C CA . MET A 1 102 ? 19.738 35.156 36.087 1.00 14.14 93 MET A CA 1
ATOM 725 C C . MET A 1 102 ? 18.525 35.651 35.291 1.00 12.30 93 MET A C 1
ATOM 726 O O . MET A 1 102 ? 17.465 35.021 35.306 1.00 12.75 93 MET A O 1
ATOM 731 N N . PHE A 1 103 ? 18.678 36.768 34.585 1.00 12.57 94 PHE A N 1
ATOM 732 C CA . PHE A 1 103 ? 17.550 37.351 33.848 1.00 13.73 94 PHE A CA 1
ATOM 733 C C . PHE A 1 103 ? 17.678 37.167 32.339 1.00 14.80 94 PHE A C 1
ATOM 734 O O . PHE A 1 103 ? 16.953 37.798 31.563 1.00 15.48 94 PHE A O 1
ATOM 742 N N . SER A 1 104 ? 18.585 36.285 31.927 1.00 13.52 95 SER A N 1
ATOM 743 C CA . SER A 1 104 ? 18.707 35.953 30.514 1.00 12.40 95 SER A CA 1
ATOM 744 C C . SER A 1 104 ? 17.478 35.206 29.988 1.00 13.51 95 SER A C 1
ATOM 745 O O . SER A 1 104 ? 16.874 34.395 30.699 1.00 13.84 95 SER A O 1
ATOM 748 N N . THR A 1 105 ? 17.129 35.452 28.727 1.00 13.03 96 THR A N 1
ATOM 749 C CA . THR A 1 105 ? 16.130 34.614 28.057 1.00 12.79 96 THR A CA 1
ATOM 750 C C . THR A 1 105 ? 16.794 33.343 27.527 1.00 12.77 96 THR A C 1
ATOM 751 O O . THR A 1 105 ? 18.013 33.257 27.465 1.00 12.67 96 THR A O 1
ATOM 755 N N . PRO A 1 106 ? 15.989 32.347 27.143 1.00 12.32 97 PRO A N 1
ATOM 756 C CA . PRO A 1 106 ? 16.544 31.104 26.590 1.00 12.35 97 PRO A CA 1
ATOM 757 C C . PRO A 1 106 ? 17.406 31.343 25.344 1.00 13.52 97 PRO A C 1
ATOM 758 O O . PRO A 1 106 ? 18.321 30.560 25.076 1.00 13.64 97 PRO A O 1
ATOM 762 N N . LEU A 1 107 ? 17.143 32.418 24.610 1.00 13.76 98 LEU A N 1
ATOM 763 C CA . LEU A 1 107 ? 17.926 32.703 23.410 1.00 12.96 98 LEU A CA 1
ATOM 764 C C . LEU A 1 107 ? 19.392 33.021 23.722 1.00 15.21 98 LEU A C 1
ATOM 765 O O . LEU A 1 107 ? 20.264 32.857 22.868 1.00 15.70 98 LEU A O 1
ATOM 770 N N . LYS A 1 108 ? 19.666 33.465 24.946 1.00 15.06 99 LYS A N 1
ATOM 771 C CA . LYS A 1 108 ? 21.038 33.732 25.381 1.00 16.09 99 LYS A CA 1
ATOM 772 C C . LYS A 1 108 ? 21.801 32.431 25.627 1.00 21.18 99 LYS A C 1
ATOM 773 O O . LYS A 1 108 ? 23.033 32.408 25.610 1.00 21.84 99 LYS A O 1
ATOM 779 N N . ASN A 1 109 ? 21.068 31.347 25.858 1.00 14.53 100 ASN A N 1
ATOM 780 C CA . ASN A 1 109 ? 21.671 30.064 26.175 1.00 16.09 100 ASN A CA 1
ATOM 781 C C . ASN A 1 109 ? 21.475 29.012 25.094 1.00 14.40 100 ASN A C 1
ATOM 782 O O . ASN A 1 109 ? 21.398 27.809 25.365 1.00 17.54 100 ASN A O 1
ATOM 787 N N . GLY A 1 110 ? 21.380 29.480 23.859 1.00 15.54 101 GLY A N 1
ATOM 788 C CA . GLY A 1 110 ? 21.493 28.590 22.719 1.00 16.79 101 GLY A CA 1
ATOM 789 C C . GLY A 1 110 ? 20.198 27.977 22.239 1.00 17.84 101 GLY A C 1
ATOM 790 O O . GLY A 1 110 ? 20.221 27.054 21.426 1.00 20.49 101 GLY A O 1
ATOM 791 N N . TYR A 1 111 ? 19.069 28.468 22.738 1.00 14.51 102 TYR A N 1
ATOM 792 C CA . TYR A 1 111 ? 17.787 27.944 22.291 1.00 13.96 102 TYR A CA 1
ATOM 793 C C . TYR A 1 111 ? 17.438 28.529 20.929 1.00 15.42 102 TYR A C 1
ATOM 794 O O . TYR A 1 111 ? 17.859 29.639 20.605 1.00 15.82 102 TYR A O 1
ATOM 803 N N . LYS A 1 112 ? 16.677 27.774 20.140 1.00 12.82 103 LYS A N 1
ATOM 804 C CA . LYS A 1 112 ? 16.123 28.278 18.888 1.00 14.87 103 LYS A CA 1
ATOM 805 C C . LYS A 1 112 ? 14.845 29.060 19.164 1.00 13.46 103 LYS A C 1
ATOM 806 O O . LYS A 1 112 ? 14.149 28.804 20.153 1.00 13.68 103 LYS A O 1
ATOM 812 N N . HIS A 1 113 ? 14.526 29.994 18.279 1.00 13.95 104 HIS A N 1
ATOM 813 C CA . HIS A 1 113 ? 13.280 30.736 18.354 1.00 12.18 104 HIS A CA 1
ATOM 814 C C . HIS A 1 113 ? 12.236 30.005 17.501 1.00 13.43 104 HIS A C 1
ATOM 815 O O . HIS A 1 113 ? 12.590 29.323 16.528 1.00 13.93 104 HIS A O 1
ATOM 822 N N . GLY A 1 114 ? 10.960 30.152 17.860 1.00 13.06 105 GLY A N 1
ATOM 823 C CA . GLY A 1 114 ? 9.875 29.483 17.164 1.00 15.46 105 GLY A CA 1
ATOM 824 C C . GLY A 1 114 ? 9.851 29.647 15.656 1.00 15.02 105 GLY A C 1
ATOM 825 O O . GLY A 1 114 ? 9.447 28.727 14.947 1.00 15.42 105 GLY A O 1
ATOM 826 N N . ASN A 1 115 ? 10.275 30.807 15.149 1.00 15.03 106 ASN A N 1
ATOM 827 C CA . ASN A 1 115 ? 10.315 30.993 13.697 1.00 14.82 106 ASN A CA 1
ATOM 828 C C . ASN A 1 115 ? 11.319 30.112 12.962 1.00 16.28 106 ASN A C 1
ATOM 829 O O . ASN A 1 115 ? 11.388 30.159 11.735 1.00 17.09 106 ASN A O 1
ATOM 834 N N . GLN A 1 116 ? 12.073 29.300 13.705 1.00 14.59 107 GLN A N 1
ATOM 835 C CA . GLN A 1 116 ? 13.028 28.362 13.112 1.00 14.73 107 GLN A CA 1
ATOM 836 C C . GLN A 1 116 ? 12.424 26.968 12.975 1.00 15.83 107 GLN A C 1
ATOM 837 O O . GLN A 1 116 ? 13.078 26.046 12.482 1.00 16.65 107 GLN A O 1
ATOM 843 N N . SER A 1 117 ? 11.174 26.818 13.397 1.00 13.97 108 SER A N 1
ATOM 844 C CA . SER A 1 117 ? 10.614 25.480 13.605 1.00 15.46 108 SER A CA 1
ATOM 845 C C . SER A 1 117 ? 9.706 24.957 12.500 1.00 17.37 108 SER A C 1
ATOM 846 O O . SER A 1 117 ? 9.095 23.901 12.655 1.00 18.32 108 SER A O 1
ATOM 849 N N . GLY A 1 118 ? 9.606 25.679 11.390 1.00 16.38 109 GLY A N 1
ATOM 850 C CA . GLY A 1 118 ? 8.692 25.273 10.333 1.00 19.26 109 GLY A CA 1
ATOM 851 C C . GLY A 1 118 ? 7.239 25.167 10.773 1.00 19.56 109 GLY A C 1
ATOM 852 O O . GLY A 1 118 ? 6.513 24.275 10.324 1.00 20.69 109 GLY A O 1
ATOM 853 N N . GLY A 1 119 ? 6.823 26.063 11.664 1.00 17.62 110 GLY A N 1
ATOM 854 C CA . GLY A 1 119 ? 5.448 26.127 12.128 1.00 16.99 110 GLY A CA 1
ATOM 855 C C . GLY A 1 119 ? 5.085 25.253 13.320 1.00 19.66 110 GLY A C 1
ATOM 856 O O . GLY A 1 119 ? 3.950 25.292 13.792 1.00 22.21 110 GLY A O 1
ATOM 857 N N . ILE A 1 120 ? 6.035 24.470 13.819 1.00 17.48 111 ILE A N 1
ATOM 858 C CA . ILE A 1 120 ? 5.753 23.537 14.913 1.00 16.98 111 ILE A CA 1
ATOM 859 C C . ILE A 1 120 ? 5.712 24.218 16.288 1.00 17.13 111 ILE A C 1
ATOM 860 O O . ILE A 1 120 ? 4.867 23.903 17.128 1.00 19.18 111 ILE A O 1
ATOM 865 N N . VAL A 1 121 ? 6.635 25.143 16.520 1.00 14.72 112 VAL A N 1
ATOM 866 C CA . VAL A 1 121 ? 6.719 25.855 17.796 1.00 15.29 112 VAL A CA 1
ATOM 867 C C . VAL A 1 121 ? 6.305 27.309 17.577 1.00 15.59 112 VAL A C 1
ATOM 868 O O . VAL A 1 121 ? 6.778 27.947 16.645 1.00 16.20 112 VAL A O 1
ATOM 872 N N . PRO A 1 122 ? 5.424 27.838 18.430 1.00 15.27 113 PRO A N 1
ATOM 873 C CA . PRO A 1 122 ? 4.969 29.223 18.243 1.00 15.77 113 PRO A CA 1
ATOM 874 C C . PRO A 1 122 ? 6.105 30.238 18.199 1.00 15.16 113 PRO A C 1
ATOM 875 O O . PRO A 1 122 ? 7.155 30.049 18.821 1.00 15.25 113 PRO A O 1
ATOM 879 N N . ILE A 1 123 ? 5.876 31.326 17.472 1.00 16.13 114 ILE A N 1
ATOM 880 C CA . ILE A 1 123 ? 6.882 32.363 17.300 1.00 19.23 114 ILE A CA 1
ATOM 881 C C . ILE A 1 123 ? 7.341 32.981 18.621 1.00 17.41 114 ILE A C 1
ATOM 882 O O . ILE A 1 123 ? 8.489 33.414 18.736 1.00 17.79 114 ILE A O 1
ATOM 887 N N . ASP A 1 124 ? 6.457 32.995 19.618 1.00 14.99 115 ASP A N 1
ATOM 888 C CA . ASP A 1 124 ? 6.763 33.603 20.916 1.00 16.26 115 ASP A CA 1
ATOM 889 C C . ASP A 1 124 ? 7.465 32.654 21.884 1.00 14.63 115 ASP A C 1
ATOM 890 O O . ASP A 1 124 ? 7.608 32.959 23.075 1.00 15.37 115 ASP A O 1
ATOM 895 N N . SER A 1 125 ? 7.885 31.506 21.368 1.00 13.80 116 SER A N 1
ATOM 896 C CA . SER A 1 125 ? 8.465 30.463 22.194 1.00 13.36 116 SER A CA 1
ATOM 897 C C . SER A 1 125 ? 9.873 30.109 21.725 1.00 13.15 116 SER A C 1
ATOM 898 O O . SER A 1 125 ? 10.293 30.467 20.614 1.00 13.88 116 SER A O 1
ATOM 901 N N . ALA A 1 126 ? 10.606 29.436 22.598 1.00 14.04 117 ALA A N 1
ATOM 902 C CA . ALA A 1 126 ? 11.971 29.018 22.318 1.00 12.75 117 ALA A CA 1
ATOM 903 C C . ALA A 1 126 ? 12.097 27.539 22.625 1.00 12.92 117 ALA A C 1
ATOM 904 O O . ALA A 1 126 ? 11.316 26.986 23.398 1.00 12.88 117 ALA A O 1
ATOM 906 N N . TYR A 1 127 ? 13.079 26.886 22.025 1.00 11.68 118 TYR A N 1
ATOM 907 C CA . TYR A 1 127 ? 13.206 25.451 22.215 1.00 13.09 118 TYR A CA 1
ATOM 908 C C . TYR A 1 127 ? 14.608 24.967 21.909 1.00 12.26 118 TYR A C 1
ATOM 909 O O . TYR A 1 127 ? 15.368 25.629 21.187 1.00 12.41 118 TYR A O 1
ATOM 918 N N . VAL A 1 128 ? 14.959 23.820 22.485 1.00 12.14 119 VAL A N 1
ATOM 919 C CA . VAL A 1 128 ? 16.103 23.044 21.996 1.00 11.86 119 VAL A CA 1
ATOM 920 C C . VAL A 1 128 ? 15.584 21.752 21.382 1.00 11.71 119 VAL A C 1
ATOM 921 O O . VAL A 1 128 ? 14.456 21.308 21.663 1.00 12.43 119 VAL A O 1
ATOM 925 N N . GLU A 1 129 ? 16.398 21.159 20.521 1.00 13.63 120 GLU A N 1
ATOM 926 C CA . GLU A 1 129 ? 15.919 20.092 19.664 1.00 12.32 120 GLU A CA 1
ATOM 927 C C . GLU A 1 129 ? 16.963 19.005 19.444 1.00 14.55 120 GLU A C 1
ATOM 928 O O . GLU A 1 129 ? 18.153 19.301 19.326 1.00 15.92 120 GLU A O 1
ATOM 934 N N . GLY A 1 130 ? 16.511 17.756 19.402 1.00 13.80 121 GLY A N 1
ATOM 935 C CA . GLY A 1 130 ? 17.312 16.656 18.886 1.00 14.21 121 GLY A CA 1
ATOM 936 C C . GLY A 1 130 ? 16.561 16.079 17.702 1.00 13.71 121 GLY A C 1
ATOM 937 O O . GLY A 1 130 ? 15.364 15.788 17.811 1.00 14.65 121 GLY A O 1
ATOM 938 N N . ASP A 1 131 ? 17.245 15.939 16.567 1.00 16.19 122 ASP A N 1
ATOM 939 C CA . ASP A 1 131 ? 16.590 15.482 15.343 1.00 16.48 122 ASP A CA 1
ATOM 940 C C . ASP A 1 131 ? 17.260 14.229 14.791 1.00 16.38 122 ASP A C 1
ATOM 941 O O . ASP A 1 131 ? 18.408 13.920 15.134 1.00 16.34 122 ASP A O 1
ATOM 946 N N . ASN A 1 132 ? 16.528 13.507 13.946 1.00 14.58 123 ASN A N 1
ATOM 947 C CA . ASN A 1 132 ? 17.019 12.271 13.342 1.00 16.19 123 ASN A CA 1
ATOM 948 C C . ASN A 1 132 ? 17.578 11.352 14.414 1.00 15.97 123 ASN A C 1
ATOM 949 O O . ASN A 1 132 ? 18.647 10.767 14.256 1.00 17.97 123 ASN A O 1
ATOM 954 N N . LEU A 1 133 ? 16.839 11.234 15.514 1.00 14.52 124 LEU A N 1
ATOM 955 C CA . LEU A 1 133 ? 17.371 10.572 16.701 1.00 14.84 124 LEU A CA 1
ATOM 956 C C . LEU A 1 133 ? 17.467 9.057 16.583 1.00 13.57 124 LEU A C 1
ATOM 957 O O . LEU A 1 133 ? 18.370 8.448 17.170 1.00 15.24 124 LEU A O 1
ATOM 962 N N . ASN A 1 134 ? 16.538 8.453 15.843 1.00 14.78 125 ASN A N 1
ATOM 963 C CA . ASN A 1 134 ? 16.534 7.002 15.635 1.00 14.77 125 ASN A CA 1
ATOM 964 C C . ASN A 1 134 ? 16.695 6.241 16.955 1.00 16.16 125 ASN A C 1
ATOM 965 O O . ASN A 1 134 ? 17.562 5.385 17.075 1.00 14.58 125 ASN A O 1
ATOM 970 N N . GLN A 1 135 ? 15.872 6.568 17.949 1.00 16.26 126 GLN A N 1
ATOM 971 C CA . GLN A 1 135 ? 15.932 5.877 19.236 1.00 15.18 126 GLN A CA 1
ATOM 972 C C . GLN A 1 135 ? 14.595 5.283 19.622 1.00 14.75 126 GLN A C 1
ATOM 973 O O . GLN A 1 135 ? 13.568 5.940 19.500 1.00 20.63 126 GLN A O 1
ATOM 979 N N . LYS A 1 136 ? 14.600 4.048 20.111 1.00 15.21 127 LYS A N 1
ATOM 980 C CA A LY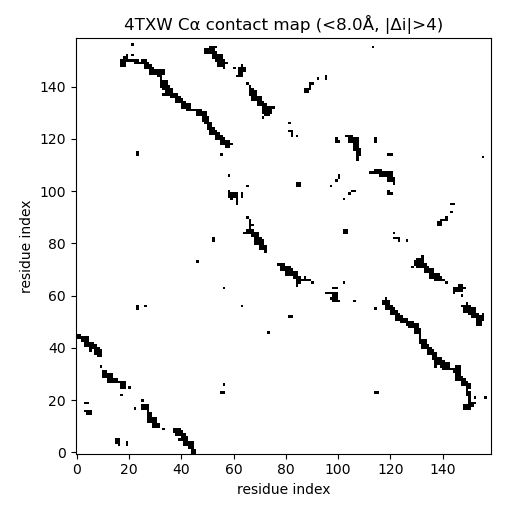S A 1 136 ? 13.424 3.483 20.761 0.49 14.91 127 LYS A CA 1
ATOM 981 C CA B LYS A 1 136 ? 13.415 3.499 20.757 0.51 14.90 127 LYS A CA 1
ATOM 982 C C . LYS A 1 136 ? 13.441 3.928 22.217 1.00 16.27 127 LYS A C 1
ATOM 983 O O . LYS A 1 136 ? 14.472 3.828 22.882 1.00 17.23 127 LYS A O 1
ATOM 994 N N . ALA A 1 137 ? 12.309 4.417 22.708 1.00 15.27 128 ALA A N 1
ATOM 995 C CA . ALA A 1 137 ? 12.260 4.922 24.073 1.00 15.76 128 ALA A CA 1
ATOM 996 C C . ALA A 1 137 ? 10.906 4.741 24.723 1.00 13.42 128 ALA A C 1
ATOM 997 O O . ALA A 1 137 ? 9.868 4.745 24.054 1.00 14.51 128 ALA A O 1
ATOM 999 N N . ARG A 1 138 ? 10.927 4.633 26.050 1.00 14.09 129 ARG A N 1
ATOM 1000 C CA . ARG A 1 138 ? 9.720 4.578 26.866 1.00 13.99 129 ARG A CA 1
ATOM 1001 C C . ARG A 1 138 ? 9.747 5.691 27.918 1.00 14.62 129 ARG A C 1
ATOM 1002 O O . ARG A 1 138 ? 8.700 6.051 28.461 1.00 15.19 129 ARG A O 1
ATOM 1010 N N . TYR A 1 139 ? 10.942 6.230 28.197 1.00 12.67 130 TYR A N 1
ATOM 1011 C CA . TYR A 1 139 ? 11.125 7.260 29.219 1.00 13.40 130 TYR A CA 1
ATOM 1012 C C . TYR A 1 139 ? 11.996 8.389 28.683 1.00 13.62 130 TYR A C 1
ATOM 1013 O O . TYR A 1 139 ? 12.865 8.179 27.822 1.00 13.67 130 TYR A O 1
ATOM 1022 N N . VAL A 1 140 ? 11.770 9.590 29.197 1.00 12.80 131 VAL A N 1
ATOM 1023 C CA . VAL A 1 140 ? 12.588 10.738 28.841 1.00 13.97 131 VAL A CA 1
ATOM 1024 C C . VAL A 1 140 ? 12.933 11.470 30.133 1.00 13.16 131 VAL A C 1
ATOM 1025 O O . VAL A 1 140 ? 12.127 11.501 31.077 1.00 13.66 131 VAL A O 1
ATOM 1029 N N . ARG A 1 141 ? 14.124 12.052 30.204 1.00 12.04 132 ARG A N 1
ATOM 1030 C CA . ARG A 1 141 ? 14.478 12.825 31.393 1.00 12.29 132 ARG A CA 1
ATOM 1031 C C . ARG A 1 141 ? 15.336 14.023 31.070 1.00 12.83 132 ARG A C 1
ATOM 1032 O O . ARG A 1 141 ? 16.046 14.026 30.066 1.00 12.36 132 ARG A O 1
ATOM 1040 N N . ILE A 1 142 ? 15.242 15.044 31.919 1.00 13.17 133 ILE A N 1
ATOM 1041 C CA . ILE A 1 142 ? 16.245 16.090 31.985 1.00 13.06 133 ILE A CA 1
ATOM 1042 C C . ILE A 1 142 ? 17.224 15.727 33.094 1.00 13.24 133 ILE A C 1
ATOM 1043 O O . ILE A 1 142 ? 16.811 15.466 34.228 1.00 13.41 133 ILE A O 1
ATOM 1048 N N . LEU A 1 143 ? 18.510 15.682 32.762 1.00 13.09 134 LEU A N 1
ATOM 1049 C CA . LEU A 1 143 ? 19.593 15.473 33.724 1.00 13.13 134 LEU A CA 1
ATOM 1050 C C . LEU A 1 143 ? 20.381 16.772 33.821 1.00 12.50 134 LEU A C 1
ATOM 1051 O O . LEU A 1 143 ? 20.895 17.251 32.821 1.00 14.06 134 LEU A O 1
ATOM 1056 N N . PHE A 1 144 ? 20.468 17.358 35.006 1.00 13.64 135 PHE A N 1
ATOM 1057 C CA . PHE A 1 144 ? 21.223 18.601 35.177 1.00 12.44 135 PHE A CA 1
ATOM 1058 C C . PHE A 1 144 ? 22.703 18.315 35.352 1.00 12.81 135 PHE A C 1
ATOM 1059 O O . PHE A 1 144 ? 23.083 17.492 36.179 1.00 15.22 135 PHE A O 1
ATOM 1067 N N . THR A 1 145 ? 23.539 18.974 34.555 1.00 12.75 136 THR A N 1
ATOM 1068 C CA . THR A 1 145 ? 24.966 18.647 34.529 1.00 13.30 136 THR A CA 1
ATOM 1069 C C . THR A 1 145 ? 25.799 19.666 35.293 1.00 15.78 136 THR A C 1
ATOM 1070 O O . THR A 1 145 ? 27.027 19.534 35.389 1.00 17.12 136 THR A O 1
ATOM 1074 N N . ALA A 1 146 ? 25.123 20.676 35.826 1.00 14.28 137 ALA A N 1
ATOM 1075 C CA . ALA A 1 146 ? 25.730 21.662 36.700 1.00 14.15 137 ALA A CA 1
ATOM 1076 C C . ALA A 1 146 ? 24.603 22.270 37.526 1.00 14.23 137 ALA A C 1
ATOM 1077 O O . ALA A 1 146 ? 23.440 22.160 37.148 1.00 14.88 137 ALA A O 1
ATOM 1079 N N . PRO A 1 147 ? 24.926 22.896 38.662 1.00 14.55 138 PRO A N 1
ATOM 1080 C CA . PRO A 1 147 ? 23.865 23.569 39.404 1.00 14.66 138 PRO A CA 1
ATOM 1081 C C . PRO A 1 147 ? 23.492 24.860 38.701 1.00 16.09 138 PRO A C 1
ATOM 1082 O O . PRO A 1 147 ? 24.268 25.364 37.888 1.00 16.23 138 PRO A O 1
ATOM 1086 N N . TYR A 1 148 ? 22.312 25.383 38.998 1.00 15.13 139 TYR A N 1
ATOM 1087 C CA . TYR A 1 148 ? 22.075 26.798 38.797 1.00 16.00 139 TYR A CA 1
ATOM 1088 C C . TYR A 1 148 ? 21.202 27.272 39.939 1.00 13.88 139 TYR A C 1
ATOM 1089 O O . TYR A 1 148 ? 20.014 26.985 39.976 1.00 14.38 139 TYR A O 1
ATOM 1098 N N . ARG A 1 149 ? 21.789 28.001 40.881 1.00 16.28 140 ARG A N 1
ATOM 1099 C CA . ARG A 1 149 ? 21.085 28.281 42.129 1.00 17.62 140 ARG A CA 1
ATOM 1100 C C . ARG A 1 149 ? 20.059 29.405 42.022 1.00 15.45 140 ARG A C 1
ATOM 1101 O O . ARG A 1 149 ? 19.233 29.585 42.916 1.00 17.80 140 ARG A O 1
ATOM 1104 N N . HIS A 1 150 ? 20.108 30.161 40.932 1.00 14.66 141 HIS A N 1
ATOM 1105 C CA . HIS A 1 150 ? 19.340 31.399 40.852 1.00 14.49 141 HIS A CA 1
ATOM 1106 C C . HIS A 1 150 ? 18.001 31.303 40.143 1.00 14.45 141 HIS A C 1
ATOM 1107 O O . HIS A 1 150 ? 17.240 32.264 40.135 1.00 14.41 141 HIS A O 1
ATOM 1114 N N . ARG A 1 151 ? 17.711 30.153 39.544 1.00 13.91 142 ARG A N 1
ATOM 1115 C CA . ARG A 1 151 ? 16.449 29.975 38.838 1.00 13.52 142 ARG A CA 1
ATOM 1116 C C . ARG A 1 151 ? 15.898 28.571 39.026 1.00 13.63 142 ARG A C 1
ATOM 1117 O O . ARG A 1 151 ? 16.637 27.620 39.284 1.00 16.97 142 ARG A O 1
ATOM 1125 N N . TRP A 1 152 ? 14.582 28.464 38.885 1.00 14.85 143 TRP A N 1
ATOM 1126 C CA . TRP A 1 152 ? 13.897 27.182 38.958 1.00 13.84 143 TRP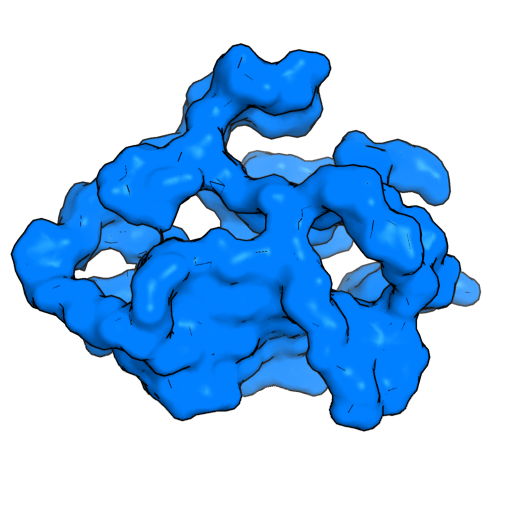 A CA 1
ATOM 1127 C C . TRP A 1 152 ? 13.744 26.633 37.535 1.00 15.53 143 TRP A C 1
ATOM 1128 O O . TRP A 1 152 ? 14.373 27.142 36.607 1.00 15.77 143 TRP A O 1
ATOM 1139 N N . THR A 1 153 ? 12.920 25.607 37.338 1.00 13.49 144 THR A N 1
ATOM 1140 C CA . THR A 1 153 ? 12.799 24.992 36.017 1.00 12.38 144 THR A CA 1
ATOM 1141 C C . THR A 1 153 ? 11.355 24.962 35.534 1.00 13.87 144 THR A C 1
ATOM 1142 O O . THR A 1 153 ? 10.465 24.476 36.234 1.00 13.91 144 THR A O 1
ATOM 1146 N N . VAL A 1 154 ? 11.132 25.459 34.321 1.00 13.03 145 VAL A N 1
ATOM 1147 C CA . VAL A 1 154 ? 9.820 25.439 33.687 1.00 12.79 145 VAL A CA 1
ATOM 1148 C C . VAL A 1 154 ? 9.883 24.601 32.420 1.00 13.27 145 VAL A C 1
ATOM 1149 O O . VAL A 1 154 ? 10.896 24.619 31.704 1.00 14.15 145 VAL A O 1
ATOM 1153 N N . ILE A 1 155 ? 8.816 23.854 32.156 1.00 12.49 146 ILE A N 1
ATOM 1154 C CA . ILE A 1 155 ? 8.674 23.109 30.909 1.00 12.54 146 ILE A CA 1
ATOM 1155 C C . ILE A 1 155 ? 7.304 23.381 30.319 1.00 12.58 146 ILE A C 1
ATOM 1156 O O . ILE A 1 155 ? 6.288 23.072 30.939 1.00 12.87 146 ILE A O 1
ATOM 1161 N N . ASN A 1 156 ? 7.258 23.956 29.121 1.00 11.60 147 ASN A N 1
ATOM 1162 C CA . ASN A 1 156 ? 5.985 24.060 28.407 1.00 11.02 147 ASN A CA 1
ATOM 1163 C C . ASN A 1 156 ? 5.650 22.722 27.748 1.00 13.29 147 ASN A C 1
ATOM 1164 O O . ASN A 1 156 ? 4.513 22.264 27.795 1.00 13.51 147 ASN A O 1
ATOM 1169 N N . GLU A 1 157 ? 6.640 22.092 27.125 1.00 13.93 148 GLU A N 1
ATOM 1170 C CA . GLU A 1 157 ? 6.412 20.768 26.562 1.00 11.45 148 GLU A CA 1
ATOM 1171 C C . GLU A 1 157 ? 7.711 20.027 26.322 1.00 12.77 148 GLU A C 1
ATOM 1172 O O . GLU A 1 157 ? 8.718 20.634 25.956 1.00 13.03 148 GLU A O 1
ATOM 1178 N N . LEU A 1 158 ? 7.680 18.721 26.569 1.00 13.54 149 LEU A N 1
ATOM 1179 C CA . LEU A 1 158 ? 8.653 17.794 26.005 1.00 13.63 149 LEU A CA 1
ATOM 1180 C C . LEU A 1 158 ? 7.919 17.146 24.852 1.00 14.48 149 LEU A C 1
ATOM 1181 O O . LEU A 1 158 ? 7.131 16.219 25.049 1.00 16.25 149 LEU A O 1
ATOM 1186 N N A MET A 1 159 ? 8.181 17.643 23.649 0.55 14.29 150 MET A N 1
ATOM 1187 N N B MET A 1 159 ? 8.150 17.655 23.651 0.45 14.30 150 MET A N 1
ATOM 1188 C CA A MET A 1 159 ? 7.430 17.284 22.448 0.55 15.19 150 MET A CA 1
ATOM 1189 C CA B MET A 1 159 ? 7.372 17.239 22.4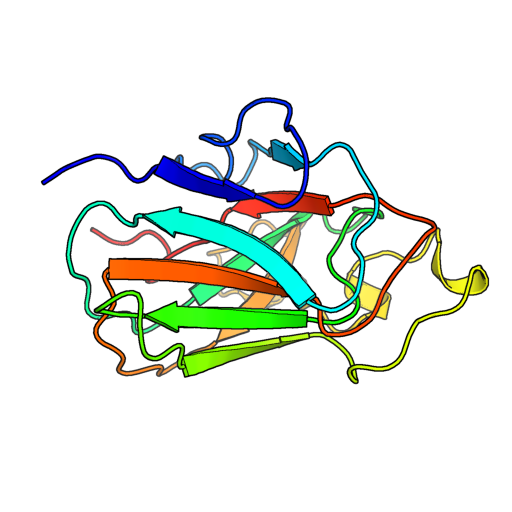96 0.45 15.16 150 MET A CA 1
ATOM 1190 C C A MET A 1 159 ? 8.099 16.126 21.718 0.55 13.93 150 MET A C 1
ATOM 1191 C C B MET A 1 159 ? 8.077 16.136 21.723 0.45 13.95 150 MET A C 1
ATOM 1192 O O A MET A 1 159 ? 9.290 16.188 21.415 0.55 14.32 150 MET A O 1
ATOM 1193 O O B MET A 1 159 ? 9.259 16.246 21.398 0.45 14.32 150 MET A O 1
ATOM 1202 N N . ILE A 1 160 ? 7.334 15.071 21.448 1.00 16.01 151 ILE A N 1
ATOM 1203 C CA . ILE A 1 160 ? 7.852 13.883 20.778 1.00 15.84 151 ILE A CA 1
ATOM 1204 C C . ILE A 1 160 ? 7.374 13.834 19.338 1.00 15.14 151 ILE A C 1
ATOM 1205 O O 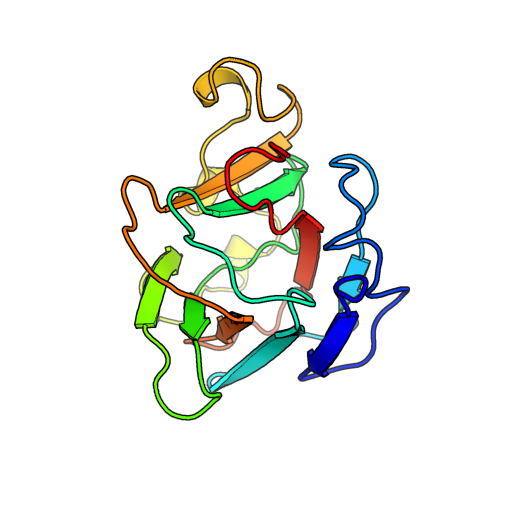. ILE A 1 160 ? 6.173 13.917 19.078 1.00 18.49 151 ILE A O 1
ATOM 1210 N N . ASN A 1 161 ? 8.311 13.693 18.405 1.00 15.60 152 ASN A N 1
ATOM 1211 C CA . ASN A 1 161 ? 7.971 13.573 16.989 1.00 16.39 152 ASN A CA 1
ATOM 1212 C C . ASN A 1 161 ? 7.013 14.667 16.529 1.00 19.65 152 ASN A C 1
ATOM 1213 O O . ASN A 1 161 ? 6.041 14.406 15.808 1.00 20.65 152 ASN A O 1
ATOM 1218 N N . ASN A 1 162 ? 7.281 15.891 16.968 1.00 17.68 153 ASN A N 1
ATOM 1219 C CA . ASN A 1 162 ? 6.499 17.050 16.548 1.00 18.41 153 ASN A CA 1
ATOM 1220 C C . ASN A 1 162 ? 5.012 16.930 16.868 1.00 22.38 153 ASN A C 1
ATOM 1221 O O . ASN A 1 162 ? 4.175 17.560 16.219 1.00 27.22 153 ASN A O 1
ATOM 1226 N N . GLY A 1 163 ? 4.693 16.129 17.876 1.00 20.59 154 GLY A N 1
ATOM 1227 C CA . GLY A 1 163 ? 3.324 15.971 18.335 1.00 27.77 154 GLY A CA 1
ATOM 1228 C C . GLY A 1 163 ? 2.465 15.118 17.419 1.00 36.08 154 GLY A C 1
ATOM 1229 O O . GLY A 1 163 ? 1.241 15.084 17.562 1.00 34.57 154 GLY A O 1
ATOM 1230 N N . GLU A 1 164 ? 3.104 14.425 16.480 1.00 27.83 155 GLU A N 1
ATOM 1231 C CA . GLU A 1 164 ? 2.385 13.570 15.540 1.00 36.84 155 GLU A CA 1
ATOM 1232 C C . GLU A 1 164 ? 1.754 12.361 16.225 1.00 45.41 155 GLU A C 1
ATOM 1233 O O . GLU A 1 164 ? 2.097 12.026 17.358 1.00 40.00 155 GLU A O 1
ATOM 1239 N N . TYR A 1 165 ? 0.831 11.710 15.523 1.00 49.72 156 TYR A N 1
ATOM 1240 C CA . TYR A 1 165 ? 0.116 10.561 16.068 1.00 52.48 156 TYR A CA 1
ATOM 1241 C C . TYR A 1 165 ? 1.039 9.367 16.291 1.00 52.95 156 TYR A C 1
ATOM 1242 O O . TYR A 1 165 ? 0.862 8.603 17.242 1.00 54.75 156 TYR A O 1
#

Organism: Clostridium perfringens (strain ATCC 13124 / DSM 756 / JCM 1290 / NCIMB 6125 / NCTC 8237 / Type A) (NCBI:txid195103)

Sequence (159 aa):
VYEPSLVDAYVGDDGAKKKAVDGDLKTRVKFLGAPSTGDTIVYDLGQEILVDNLKYVVLDTEVDHVRDGKIQLSLDGETWTDAINIGDGVENGVDDMFSTPLKNGYKHGNQSGGIVPIDSAYVEGDNLNQKKARYVRILFTAPYRHRWTVINELMMINNGEY

Solvent-accessible surface area: 7582 Å² total; per-residue (Å²): 146,167,66,32,46,51,85,86,32,51,44,47,46,74,30,13,90,61,0,17,62,66,61,21,97,44,115,0,73,0,76,12,38,10,61,88,45,36,22,0,16,0,16,12,1,74,92,38,109,0,70,10,0,6,0,0,0,61,30,92,23,36,10,4,2,8,4,1,59,0,12,0,4,72,85,42,148,87,54,59,64,17,9,99,6,53,109,34,98,95,35,38,92,136,11,53,153,20,48,0,74,143,27,64,13,79,50,2,110,109,14,79,77,62,3,54,128,87,1,0,1,14,45,5,84,118,31,127,28,126,0,69,63,0,42,0,36,4,39,6,44,9,78,65,42,112,2,2,0,0,7,6,23,29,34,44,59,131,269

B-factor: mean 19.44, std 8.87, range [10.73, 71.88]

Foldseek 3Di:
DDAKDWDDFPADKDDGCQARVLFLPGKMWGPAWDAAFTKTKMFRTDKDQFFKKKWKDFQQDLQAAAFWFKWFAAPVPDTHGFFGWHDLEEDDPVSNRPGVVVGPWAAQVVPVNLHDRRMTITMGHRRRDIGRMIMIGGSHTYHRHTHMTNYGDTPSSDD

Radius of gyration: 14.27 Å; Cα contacts (8 Å, |Δi|>4): 427; chains: 1; bounding box: 31×37×33 Å

Secondary structure (DSSP, 8-state):
----EEEEESS-BS-GGGGSSS-TT--EEESS---TT-EEEEEEEEEEEE--EEEEEETT-SS--SSEEEEEESSSS--EEEEEES-SSPPPGGGTT--GGGGTPEEGGGSTTSS-TTEEEEEE-S--EEEEEEEEEESS--TT--EEESEEEEGGG--

CATH classification: 2.60.120.260

Nearest PDB structures (foldseek):
  4txw-assembly1_A  TM=1.006E+00  e=9.090E-35  Clostridium perfringens ATCC 13124
  4lpl-assembly1_A  TM=7.193E-01  e=1.886E-05  Clostridium perfringens ATCC 13124
  2v72-assembly1_A  TM=6.560E-01  e=1.816E-04  Clostridium perfringens
  7jnb-assembly1_A  TM=6.229E-01  e=1.852E-03  Clostridium perfringens ATCC 13124
  2vme-assembly2_F  TM=5.024E-01  e=1.156E-01  Dictyostelium discoideum AX2